Protein AF-A0A4S1CCI1-F1 (afdb_monomer_lite)

Radius of gyration: 16.14 Å; chains: 1; bounding box: 40×16×51 Å

Organism: NCBI:txid2562681

Foldseek 3Di:
DDPVLVVLLVVLLVLLVLLLVLQLVLLLLVLVVPDPDPVSSVVSSVVSNVVSVVVSVVLNVQSVVCSVVVPSVSSVVSVVVSVVSSVVSVVSSVVSVVVVVD

pLDDT: mean 81.43, std 9.74, range [42.25, 92.12]

Structure (mmCIF, N/CA/C/O backbone):
data_AF-A0A4S1CCI1-F1
#
_entry.id   AF-A0A4S1CCI1-F1
#
loop_
_atom_site.group_PDB
_atom_site.id
_atom_site.type_symbol
_atom_site.label_atom_id
_atom_site.label_alt_id
_atom_site.label_comp_id
_atom_site.label_asym_id
_atom_site.label_entity_id
_atom_site.label_seq_id
_atom_site.pdbx_PDB_ins_code
_atom_site.Cartn_x
_atom_site.Cartn_y
_atom_site.Cartn_z
_atom_site.occupancy
_atom_site.B_iso_or_equiv
_atom_site.auth_seq_id
_atom_site.auth_comp_id
_atom_site.auth_asym_id
_atom_site.auth_atom_id
_atom_site.pdbx_PDB_model_num
ATOM 1 N N . MET A 1 1 ? -16.460 -3.282 21.798 1.00 58.75 1 MET A N 1
ATOM 2 C CA . MET A 1 1 ? -15.842 -2.733 20.578 1.00 58.75 1 MET A CA 1
ATOM 3 C C . MET A 1 1 ? -16.761 -3.102 19.439 1.00 58.75 1 MET A C 1
ATOM 5 O O . MET A 1 1 ? -17.102 -4.277 19.337 1.00 58.75 1 MET A O 1
ATOM 9 N N . ASP A 1 2 ? -17.261 -2.116 18.701 1.00 73.75 2 ASP A N 1
ATOM 10 C CA . ASP A 1 2 ? -18.289 -2.345 17.690 1.00 73.75 2 ASP A CA 1
ATOM 11 C C . ASP A 1 2 ? -17.786 -3.296 16.610 1.00 73.75 2 ASP A C 1
ATOM 13 O O . ASP A 1 2 ? -16.742 -3.076 15.997 1.00 73.75 2 ASP A O 1
ATOM 17 N N . GLN A 1 3 ? -18.545 -4.367 16.372 1.00 80.81 3 GLN A N 1
ATOM 18 C CA . GLN A 1 3 ? -18.203 -5.431 15.423 1.00 80.81 3 GLN A CA 1
ATOM 19 C C . GLN A 1 3 ? -17.913 -4.878 14.014 1.00 80.81 3 GLN A C 1
ATOM 21 O O . GLN A 1 3 ? -17.088 -5.413 13.278 1.00 80.81 3 GLN A O 1
ATOM 26 N N . HIS A 1 4 ? -18.536 -3.746 13.681 1.00 81.69 4 HIS A N 1
ATOM 27 C CA . HIS A 1 4 ? -18.295 -2.966 12.472 1.00 81.69 4 HIS A CA 1
ATOM 28 C C . HIS A 1 4 ? -16.840 -2.478 12.327 1.00 81.69 4 HIS A C 1
ATOM 30 O O . HIS A 1 4 ? -16.246 -2.612 11.258 1.00 81.69 4 HIS A O 1
ATOM 36 N N . LEU A 1 5 ? -16.230 -1.962 13.399 1.00 79.38 5 LEU A N 1
ATOM 37 C CA . LEU A 1 5 ? -14.852 -1.455 13.379 1.00 79.38 5 LEU A CA 1
ATOM 38 C C . LEU A 1 5 ? -13.840 -2.584 13.198 1.00 79.38 5 LEU A C 1
ATOM 40 O O . LEU A 1 5 ? -12.844 -2.416 12.498 1.00 79.38 5 LEU A O 1
ATOM 44 N N . THR A 1 6 ? -14.121 -3.756 13.768 1.00 84.69 6 THR A N 1
ATOM 45 C CA . THR A 1 6 ? -13.303 -4.955 13.565 1.00 84.69 6 THR A CA 1
ATOM 46 C C . THR A 1 6 ? -13.323 -5.407 12.104 1.00 84.69 6 THR A C 1
ATOM 48 O O . THR A 1 6 ? -12.275 -5.778 11.574 1.00 84.69 6 THR A O 1
ATOM 51 N N . TYR A 1 7 ? -14.471 -5.325 11.419 1.00 88.62 7 TYR A N 1
ATOM 52 C CA . TYR A 1 7 ? -14.539 -5.627 9.986 1.00 88.62 7 TYR A CA 1
ATOM 53 C C . TYR A 1 7 ? -13.739 -4.635 9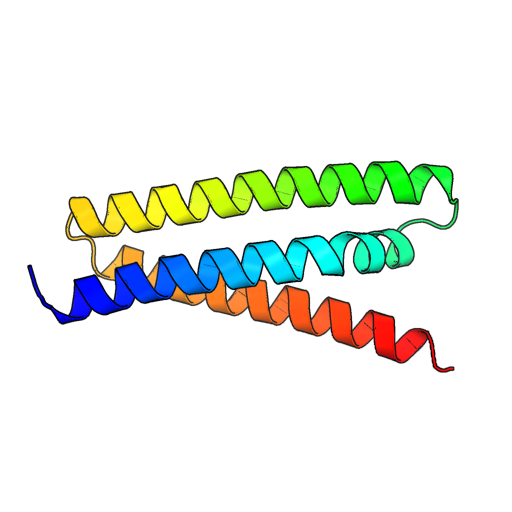.140 1.00 88.62 7 TYR A C 1
ATOM 55 O O . TYR A 1 7 ? -13.010 -5.069 8.251 1.00 88.62 7 TYR A O 1
ATOM 63 N N . ILE A 1 8 ? -13.817 -3.330 9.429 1.00 86.56 8 ILE A N 1
ATOM 64 C CA . ILE A 1 8 ? -13.026 -2.312 8.715 1.00 86.56 8 ILE A CA 1
ATOM 65 C C . ILE A 1 8 ? -11.531 -2.529 8.946 1.00 86.56 8 ILE A C 1
ATOM 67 O O . ILE A 1 8 ? -10.752 -2.525 7.997 1.00 86.56 8 ILE A O 1
ATOM 71 N N . PHE A 1 9 ? -11.126 -2.772 10.191 1.00 87.94 9 PHE A N 1
ATOM 72 C CA . PHE A 1 9 ? -9.734 -3.045 10.532 1.00 87.94 9 PHE A CA 1
ATOM 73 C C . PHE A 1 9 ? -9.184 -4.254 9.764 1.00 87.94 9 PHE A C 1
ATOM 75 O O . PHE A 1 9 ? -8.114 -4.166 9.156 1.00 87.94 9 PHE A O 1
ATOM 82 N N . ALA A 1 10 ? -9.937 -5.360 9.737 1.00 90.75 10 ALA A N 1
ATOM 83 C CA . ALA A 1 10 ? -9.571 -6.551 8.979 1.00 90.75 10 ALA A CA 1
ATOM 84 C C . ALA A 1 10 ? -9.526 -6.270 7.470 1.00 90.75 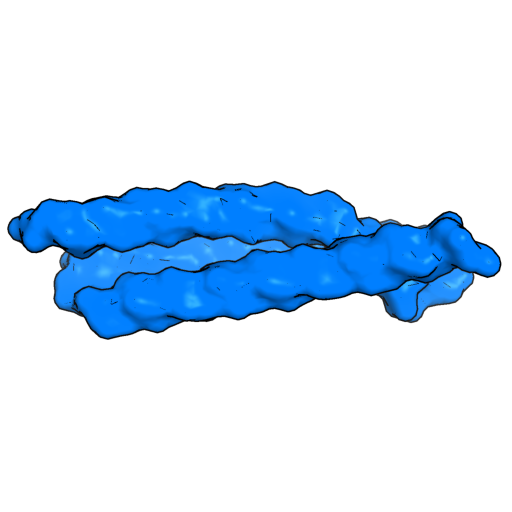10 ALA A C 1
ATOM 86 O O . ALA A 1 10 ? -8.563 -6.649 6.806 1.00 90.75 10 ALA A O 1
ATOM 87 N N . ALA A 1 11 ? -10.520 -5.562 6.927 1.00 90.06 11 ALA A N 1
ATOM 88 C CA . ALA A 1 11 ? -10.547 -5.171 5.520 1.00 90.06 11 ALA A CA 1
ATOM 89 C C . ALA A 1 11 ? -9.323 -4.324 5.141 1.00 90.06 11 ALA A C 1
ATOM 91 O O . ALA A 1 11 ? -8.687 -4.604 4.129 1.00 90.06 11 ALA A O 1
ATOM 92 N N . ASN A 1 12 ? -8.926 -3.365 5.979 1.00 90.06 12 ASN A N 1
ATOM 93 C CA . ASN A 1 12 ? -7.726 -2.553 5.771 1.00 90.06 12 ASN A CA 1
ATOM 94 C C . ASN A 1 12 ? -6.445 -3.385 5.769 1.00 90.06 12 ASN A C 1
ATOM 96 O O . ASN A 1 12 ? -5.544 -3.105 4.979 1.00 90.06 12 ASN A O 1
ATOM 100 N N . ILE A 1 13 ? -6.364 -4.436 6.593 1.00 90.31 13 ILE A N 1
ATOM 101 C CA . ILE A 1 13 ? -5.232 -5.368 6.552 1.00 90.31 13 ILE A CA 1
ATOM 102 C C . ILE A 1 13 ? -5.163 -6.058 5.184 1.00 90.31 13 ILE A C 1
ATOM 104 O O . ILE A 1 13 ? -4.110 -6.061 4.545 1.00 90.31 13 ILE A O 1
ATOM 108 N N . PHE A 1 14 ? -6.284 -6.605 4.705 1.00 92.12 14 PHE A N 1
ATOM 109 C CA . PHE A 1 14 ? -6.340 -7.259 3.395 1.00 92.12 14 PHE A CA 1
ATOM 110 C C . PHE A 1 14 ? -6.030 -6.289 2.252 1.00 92.12 14 PHE A C 1
ATOM 112 O O . PHE A 1 14 ? -5.244 -6.624 1.368 1.00 92.12 14 PHE A O 1
ATOM 119 N N . LEU A 1 15 ? -6.590 -5.079 2.286 1.00 88.19 15 LEU A N 1
ATOM 120 C CA . LEU A 1 15 ? -6.320 -4.035 1.296 1.00 88.19 15 LEU A CA 1
ATOM 121 C C . LEU A 1 15 ? -4.843 -3.653 1.272 1.00 88.19 15 LEU A C 1
ATOM 123 O O . LEU A 1 15 ? -4.271 -3.538 0.196 1.00 88.19 15 LEU A O 1
ATOM 127 N N . THR A 1 16 ? -4.203 -3.547 2.434 1.00 89.75 16 THR A N 1
ATOM 128 C CA . THR A 1 16 ? -2.767 -3.263 2.515 1.00 89.75 16 THR A CA 1
ATOM 129 C C . THR A 1 16 ? -1.929 -4.379 1.882 1.00 89.75 16 THR A C 1
ATOM 131 O O . THR A 1 16 ? -0.940 -4.098 1.210 1.00 89.75 16 THR A O 1
ATOM 134 N N . PHE A 1 17 ? -2.312 -5.653 2.035 1.00 89.12 17 PHE A N 1
ATOM 135 C CA . PHE A 1 17 ? -1.624 -6.751 1.343 1.00 89.12 17 PHE A CA 1
ATOM 136 C C . PHE A 1 17 ? -1.830 -6.716 -0.171 1.00 89.12 17 PHE A C 1
ATOM 138 O O . PHE A 1 17 ? -0.893 -6.993 -0.926 1.00 89.12 17 PHE A O 1
ATOM 145 N N . ILE A 1 18 ? -3.041 -6.382 -0.621 1.00 88.44 18 ILE A N 1
ATOM 146 C CA . ILE A 1 18 ? -3.339 -6.211 -2.045 1.00 88.44 18 ILE A CA 1
ATOM 147 C C . ILE A 1 18 ? -2.486 -5.075 -2.612 1.00 88.44 18 ILE A C 1
ATOM 149 O O . ILE A 1 18 ? -1.824 -5.282 -3.625 1.00 88.44 18 ILE A O 1
ATOM 153 N N . ASP A 1 19 ? -2.437 -3.929 -1.933 1.00 87.56 19 ASP A N 1
ATOM 154 C CA . ASP A 1 19 ? -1.613 -2.778 -2.307 1.00 87.56 19 ASP A CA 1
ATOM 155 C C . ASP A 1 19 ? -0.128 -3.148 -2.403 1.00 87.56 19 ASP A C 1
ATOM 157 O O . ASP A 1 19 ? 0.490 -2.997 -3.455 1.00 87.56 19 ASP A O 1
ATOM 161 N N . ALA A 1 20 ? 0.422 -3.781 -1.363 1.00 87.62 20 ALA A N 1
ATOM 162 C CA . ALA A 1 20 ? 1.808 -4.241 -1.358 1.00 87.62 20 ALA A CA 1
ATOM 163 C C . ALA A 1 20 ? 2.117 -5.179 -2.539 1.00 87.62 20 ALA A C 1
ATOM 165 O O . ALA A 1 20 ? 3.188 -5.112 -3.147 1.00 87.62 20 ALA A O 1
ATOM 166 N N . THR A 1 21 ? 1.173 -6.058 -2.878 1.00 88.75 21 THR A N 1
ATOM 167 C CA . THR A 1 21 ? 1.315 -6.994 -3.996 1.00 88.75 21 THR A CA 1
ATOM 168 C C . THR A 1 21 ? 1.297 -6.248 -5.327 1.00 88.75 21 THR A C 1
ATOM 170 O O . THR A 1 21 ? 2.214 -6.406 -6.135 1.00 88.75 21 THR A O 1
ATOM 173 N N . VAL A 1 22 ? 0.287 -5.406 -5.556 1.00 86.31 22 VAL A N 1
ATOM 174 C CA . VAL A 1 22 ? 0.130 -4.628 -6.793 1.00 86.31 22 VAL A CA 1
ATOM 175 C C . VAL A 1 22 ? 1.327 -3.699 -6.993 1.00 86.31 22 VAL A C 1
ATOM 177 O O . VAL A 1 22 ? 1.941 -3.727 -8.061 1.00 86.31 22 VAL A O 1
ATOM 180 N N . GLY A 1 23 ? 1.728 -2.954 -5.966 1.00 85.38 23 GLY A N 1
ATOM 181 C CA . GLY A 1 23 ? 2.861 -2.037 -6.007 1.00 85.38 23 GLY A CA 1
ATOM 182 C C . GLY A 1 23 ? 4.186 -2.739 -6.296 1.00 85.38 23 GLY A C 1
ATOM 183 O O . GLY A 1 23 ? 5.003 -2.235 -7.071 1.00 85.38 23 GLY A O 1
ATOM 184 N N . TYR A 1 24 ? 4.390 -3.948 -5.766 1.00 85.38 24 TYR A N 1
ATOM 185 C CA . TYR A 1 24 ? 5.595 -4.733 -6.042 1.00 85.38 24 TYR A CA 1
ATOM 186 C C . TYR A 1 24 ? 5.705 -5.144 -7.519 1.00 85.38 24 TYR A C 1
ATOM 188 O O . TYR A 1 24 ? 6.795 -5.065 -8.101 1.00 85.38 24 TYR A O 1
ATOM 196 N N . TYR A 1 25 ? 4.591 -5.552 -8.135 1.00 83.69 25 TYR A N 1
ATOM 197 C CA . TYR A 1 25 ? 4.531 -5.895 -9.562 1.00 83.69 25 TYR A CA 1
ATOM 198 C C . TYR A 1 25 ? 4.516 -4.658 -10.472 1.00 83.69 25 TYR A C 1
ATOM 200 O O . TYR A 1 25 ? 5.008 -4.724 -11.600 1.00 83.69 25 TYR A O 1
ATOM 208 N N . ALA A 1 26 ? 4.011 -3.522 -9.990 1.00 81.56 26 ALA A N 1
ATOM 209 C CA . ALA A 1 26 ? 3.999 -2.258 -10.719 1.00 81.56 26 ALA A CA 1
ATOM 210 C C . ALA A 1 26 ? 5.354 -1.525 -10.692 1.00 81.56 26 ALA A C 1
ATOM 212 O O . ALA A 1 26 ? 5.650 -0.772 -11.618 1.00 81.56 26 ALA A O 1
ATOM 213 N N . ALA A 1 27 ? 6.217 -1.766 -9.700 1.00 79.06 27 ALA A N 1
ATOM 214 C CA . ALA A 1 27 ? 7.541 -1.141 -9.586 1.00 79.06 27 ALA A CA 1
ATOM 215 C C . ALA A 1 27 ? 8.406 -1.181 -10.874 1.00 79.06 27 ALA A C 1
ATOM 217 O O . ALA A 1 27 ? 8.904 -0.126 -11.273 1.00 79.06 27 ALA A O 1
ATOM 218 N N . PRO A 1 28 ? 8.580 -2.323 -11.577 1.00 75.06 28 PRO A N 1
ATOM 219 C CA . PRO A 1 28 ? 9.305 -2.360 -12.855 1.00 75.06 28 PRO A CA 1
ATOM 220 C C . PRO A 1 28 ? 8.613 -1.570 -13.969 1.00 75.06 28 PRO A C 1
ATOM 222 O O . PRO A 1 28 ? 9.284 -0.958 -14.795 1.00 75.06 28 PRO A O 1
ATOM 225 N N . ALA A 1 29 ? 7.280 -1.534 -13.974 1.00 75.69 29 ALA A N 1
ATOM 226 C CA . ALA A 1 29 ? 6.503 -0.767 -14.940 1.00 75.69 29 ALA A CA 1
ATOM 227 C C . ALA A 1 29 ? 6.721 0.748 -14.759 1.00 75.69 29 ALA A C 1
ATOM 229 O O . ALA A 1 29 ? 6.877 1.477 -15.737 1.00 75.69 29 ALA A O 1
ATOM 230 N N . VAL A 1 30 ? 6.793 1.212 -13.508 1.00 72.69 30 VAL A N 1
ATOM 231 C CA . VAL A 1 30 ? 7.111 2.606 -13.161 1.00 72.69 30 VAL A CA 1
ATOM 232 C C . VAL A 1 30 ? 8.561 2.945 -13.508 1.00 72.69 30 VAL A C 1
ATOM 234 O O . VAL A 1 30 ? 8.813 3.993 -14.092 1.00 72.69 30 VAL A O 1
ATOM 237 N N . ALA A 1 31 ? 9.509 2.054 -13.218 1.00 75.38 31 ALA A N 1
ATOM 238 C CA . ALA A 1 31 ? 10.916 2.279 -13.542 1.00 75.38 31 ALA A CA 1
ATOM 239 C C . ALA A 1 31 ? 11.163 2.393 -15.058 1.00 75.38 31 ALA A C 1
ATOM 241 O O . ALA A 1 31 ? 11.901 3.275 -15.484 1.00 75.38 31 ALA A O 1
ATOM 242 N N . LEU A 1 32 ? 10.477 1.585 -15.875 1.00 72.69 32 LEU A N 1
ATOM 243 C CA . LEU A 1 32 ? 10.518 1.673 -17.343 1.00 72.69 32 LEU A CA 1
ATOM 244 C C . LEU A 1 32 ? 9.911 2.968 -17.907 1.00 72.69 32 LEU A C 1
ATOM 246 O O . LEU A 1 32 ? 10.227 3.354 -19.027 1.00 72.69 32 LEU A O 1
ATOM 250 N N . LEU A 1 33 ? 9.014 3.633 -17.172 1.00 71.25 33 LEU A N 1
ATOM 251 C CA . LEU A 1 33 ? 8.475 4.936 -17.580 1.00 71.25 33 LEU A CA 1
ATOM 252 C C . LEU A 1 33 ? 9.441 6.093 -17.300 1.00 71.25 33 LEU A C 1
ATOM 254 O O . LEU A 1 33 ? 9.263 7.159 -17.889 1.00 71.25 33 LEU A O 1
ATOM 258 N N . VAL A 1 34 ? 10.393 5.904 -16.382 1.00 72.19 34 VAL A N 1
ATOM 259 C CA . VAL A 1 34 ? 11.266 6.964 -15.857 1.00 72.19 34 VAL A CA 1
ATOM 260 C C . VAL A 1 34 ? 12.704 6.842 -16.373 1.00 72.19 34 VAL A C 1
ATOM 262 O O . VAL A 1 34 ? 13.328 7.872 -16.598 1.00 72.19 34 VAL A O 1
ATOM 265 N N . GLY A 1 35 ? 13.226 5.628 -16.584 1.00 61.81 35 GLY A N 1
ATOM 266 C CA . GLY A 1 35 ? 14.614 5.398 -17.009 1.00 61.81 35 GLY A CA 1
ATOM 267 C C . GLY A 1 35 ? 14.756 5.029 -18.489 1.00 61.81 35 GLY A C 1
ATOM 268 O O . GLY A 1 35 ? 14.067 4.131 -18.972 1.00 61.81 35 GLY A O 1
ATOM 269 N N . THR A 1 36 ? 15.676 5.695 -19.193 1.00 60.59 36 THR A N 1
ATOM 270 C CA . THR A 1 36 ? 16.118 5.359 -20.564 1.00 60.59 36 THR A CA 1
ATOM 271 C C . THR A 1 36 ? 17.279 4.358 -20.613 1.00 60.59 36 THR A C 1
ATOM 273 O O . THR A 1 36 ? 17.484 3.764 -21.666 1.00 60.59 36 THR A O 1
ATOM 276 N N . ASP A 1 37 ? 17.986 4.126 -19.497 1.00 69.75 37 ASP A N 1
ATOM 277 C CA . ASP A 1 37 ? 19.119 3.190 -19.395 1.00 69.75 37 ASP A CA 1
ATOM 278 C C . ASP A 1 37 ? 18.840 2.024 -18.427 1.00 69.75 37 ASP A C 1
ATOM 280 O O . ASP A 1 37 ? 18.301 2.208 -17.332 1.00 69.75 37 ASP A O 1
ATOM 284 N N . GLU A 1 38 ? 19.242 0.806 -18.813 1.00 67.62 38 GLU A N 1
ATOM 285 C CA . GLU A 1 38 ? 18.969 -0.443 -18.073 1.00 67.62 38 GLU A CA 1
ATOM 286 C C . GLU A 1 38 ? 19.519 -0.438 -16.633 1.00 67.62 38 GLU A C 1
ATOM 288 O O . GLU A 1 38 ? 18.909 -1.015 -15.726 1.00 67.62 38 GLU A O 1
ATOM 293 N N . GLU A 1 39 ? 20.639 0.250 -16.391 1.00 71.75 39 GLU A N 1
ATOM 294 C CA . GLU A 1 39 ? 21.274 0.329 -15.070 1.00 71.75 39 GLU A CA 1
ATOM 295 C C . GLU A 1 39 ? 20.489 1.230 -14.092 1.00 71.75 39 GLU A C 1
ATOM 297 O O . GLU A 1 39 ? 20.382 0.935 -12.893 1.00 71.75 39 GLU A O 1
ATOM 302 N N . GLU A 1 40 ? 19.852 2.292 -14.595 1.00 75.38 40 GLU A N 1
ATOM 303 C CA . GLU A 1 40 ? 19.009 3.188 -13.792 1.00 75.38 40 GLU A CA 1
ATOM 304 C C . GLU A 1 40 ? 17.659 2.556 -13.440 1.00 75.38 40 GLU A C 1
ATOM 306 O O . GLU A 1 40 ? 17.131 2.771 -12.340 1.00 75.38 40 GLU A O 1
ATOM 311 N N . VAL A 1 41 ? 17.115 1.716 -14.327 1.00 77.56 41 VAL A N 1
ATOM 312 C CA . VAL A 1 41 ? 15.865 0.978 -14.089 1.00 77.56 41 VAL A CA 1
ATOM 313 C C . VAL A 1 41 ? 16.002 0.081 -12.858 1.00 77.56 41 VAL A C 1
ATOM 315 O O . VAL A 1 41 ? 15.143 0.120 -11.974 1.00 77.56 41 VAL A O 1
ATOM 318 N N . GLY A 1 42 ? 17.102 -0.669 -12.733 1.00 77.62 42 GLY A N 1
ATOM 319 C CA . GLY A 1 42 ? 17.341 -1.557 -11.590 1.00 77.62 42 GLY A CA 1
ATOM 320 C C . GLY A 1 42 ? 17.362 -0.822 -10.244 1.00 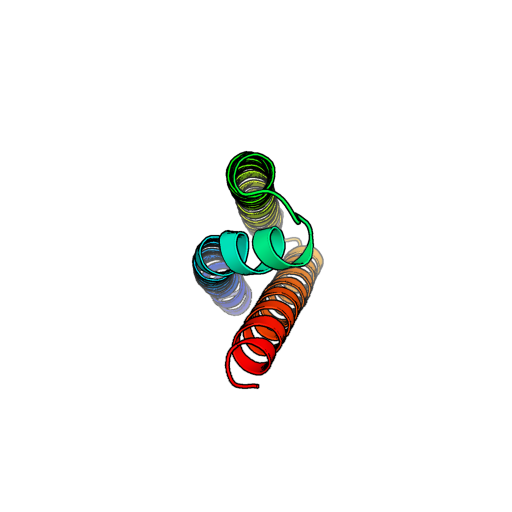77.62 42 GLY A C 1
ATOM 321 O O . GLY A 1 42 ? 16.685 -1.232 -9.295 1.00 77.62 42 GLY A O 1
ATOM 322 N N . ARG A 1 43 ? 18.077 0.309 -10.165 1.00 81.81 43 ARG A N 1
ATOM 323 C CA . ARG A 1 43 ? 18.120 1.157 -8.957 1.00 81.81 43 ARG A CA 1
ATOM 324 C C . ARG A 1 43 ? 16.757 1.762 -8.631 1.00 81.81 43 ARG A C 1
ATOM 326 O O . ARG A 1 43 ? 16.364 1.794 -7.462 1.00 81.81 43 ARG A O 1
ATOM 333 N N . THR A 1 44 ? 16.016 2.183 -9.652 1.00 81.44 44 THR A N 1
ATOM 334 C CA . THR A 1 44 ? 14.685 2.779 -9.498 1.00 81.44 44 THR A CA 1
ATOM 335 C C . THR A 1 44 ? 13.683 1.761 -8.959 1.00 81.44 44 THR A C 1
ATOM 337 O O . THR A 1 44 ? 12.980 2.056 -7.994 1.00 81.44 44 THR A O 1
ATOM 340 N N . VAL A 1 45 ? 13.671 0.528 -9.479 1.00 83.00 45 VAL A N 1
ATOM 341 C CA . VAL A 1 45 ? 12.817 -0.558 -8.961 1.00 83.00 45 VAL A CA 1
ATOM 342 C C . VAL A 1 45 ? 13.096 -0.832 -7.487 1.00 83.00 45 VAL A C 1
ATOM 344 O O . VAL A 1 45 ? 12.163 -0.989 -6.697 1.00 83.00 45 VAL A O 1
ATOM 347 N N . LEU A 1 46 ? 14.372 -0.887 -7.103 1.00 84.44 46 LEU A N 1
ATOM 348 C CA . LEU A 1 46 ? 14.767 -1.172 -5.726 1.00 84.44 46 LEU A CA 1
ATOM 349 C C . LEU A 1 46 ? 14.335 -0.048 -4.773 1.00 84.44 46 LEU A C 1
ATOM 351 O O . LEU A 1 46 ? 13.835 -0.322 -3.682 1.00 84.44 46 LEU A O 1
ATOM 355 N N . SER A 1 47 ? 14.460 1.205 -5.218 1.00 84.31 47 SER A N 1
ATOM 356 C CA . SER A 1 47 ? 13.985 2.381 -4.485 1.00 84.31 47 SER A CA 1
ATOM 357 C C . SER A 1 47 ? 12.462 2.371 -4.313 1.00 84.31 47 SER A C 1
ATOM 359 O O . SER A 1 47 ? 11.972 2.493 -3.190 1.00 84.31 47 SER A O 1
ATOM 361 N N . VAL A 1 48 ? 11.709 2.115 -5.391 1.00 83.94 48 VAL A N 1
ATOM 362 C CA . VAL A 1 48 ? 10.237 2.033 -5.363 1.00 83.94 48 VAL A CA 1
ATOM 363 C C . VAL A 1 48 ? 9.766 0.934 -4.412 1.00 83.94 48 VAL A C 1
ATOM 365 O O . VAL A 1 48 ? 8.901 1.179 -3.577 1.00 83.94 48 VAL A O 1
ATOM 368 N N . ARG A 1 49 ? 10.371 -0.258 -4.463 1.00 86.50 49 ARG A N 1
ATOM 369 C CA . ARG A 1 49 ? 10.033 -1.363 -3.547 1.00 86.50 49 ARG A CA 1
ATOM 370 C C . ARG A 1 49 ? 10.317 -1.020 -2.088 1.00 86.50 49 ARG A C 1
ATOM 372 O O . ARG A 1 49 ? 9.535 -1.377 -1.210 1.00 86.50 49 ARG A O 1
ATOM 379 N N . ARG A 1 50 ? 11.423 -0.323 -1.815 1.00 87.81 50 ARG A N 1
ATOM 380 C CA . ARG A 1 50 ? 11.768 0.105 -0.455 1.00 87.81 50 ARG A CA 1
ATOM 381 C C . ARG A 1 50 ? 10.776 1.139 0.069 1.00 87.81 50 ARG A C 1
ATOM 383 O O . ARG A 1 50 ? 10.375 1.053 1.225 1.00 87.81 50 ARG A O 1
ATOM 390 N N . LEU A 1 51 ? 10.367 2.080 -0.778 1.00 85.75 51 LEU A N 1
ATOM 391 C CA . LEU A 1 51 ? 9.370 3.090 -0.437 1.00 85.75 51 LEU A CA 1
ATOM 392 C C . LEU A 1 51 ? 8.002 2.446 -0.181 1.00 85.75 51 LEU A C 1
ATOM 394 O O . LEU A 1 51 ? 7.400 2.717 0.852 1.00 85.75 51 LEU A O 1
ATOM 398 N N . LEU A 1 52 ? 7.579 1.509 -1.035 1.00 85.88 52 LEU A N 1
ATOM 399 C CA . LEU A 1 52 ? 6.358 0.719 -0.848 1.00 85.88 52 LEU A CA 1
ATOM 400 C C . LEU A 1 52 ? 6.347 0.002 0.512 1.00 85.88 52 LEU A C 1
ATOM 402 O O . LEU A 1 52 ? 5.371 0.076 1.249 1.00 85.88 52 LEU A O 1
ATOM 406 N N . SER A 1 53 ? 7.459 -0.639 0.889 1.00 86.06 53 SER A N 1
ATOM 407 C CA . SER A 1 53 ? 7.573 -1.318 2.187 1.00 86.06 53 SER A CA 1
ATOM 408 C C . SER A 1 53 ? 7.397 -0.363 3.371 1.00 86.06 53 SER A C 1
ATOM 410 O O . SER A 1 53 ? 6.786 -0.734 4.375 1.00 86.06 53 SER A O 1
ATOM 412 N N . TRP A 1 54 ? 7.927 0.859 3.276 1.00 89.50 54 TRP A N 1
ATOM 413 C CA . TRP A 1 54 ? 7.727 1.885 4.300 1.00 89.50 54 TRP A CA 1
ATOM 414 C C . TRP A 1 54 ? 6.274 2.344 4.371 1.00 89.50 54 TRP A C 1
ATOM 416 O O . TRP A 1 54 ? 5.726 2.438 5.467 1.00 89.50 54 TRP A O 1
ATOM 426 N N . VAL A 1 55 ? 5.641 2.573 3.220 1.00 86.62 55 VAL A N 1
ATOM 427 C CA . VAL A 1 55 ? 4.235 2.983 3.128 1.00 86.62 55 VAL A CA 1
ATOM 428 C C . VAL A 1 55 ? 3.310 1.922 3.731 1.00 86.62 55 VAL A C 1
ATOM 430 O O . VAL A 1 55 ? 2.499 2.237 4.598 1.00 86.62 55 VAL A O 1
ATOM 433 N N . VAL A 1 56 ? 3.510 0.649 3.388 1.00 87.81 56 VAL A N 1
ATOM 434 C CA . VAL A 1 56 ? 2.771 -0.489 3.960 1.00 87.81 56 VAL A CA 1
ATOM 435 C C . VAL A 1 56 ? 2.921 -0.553 5.482 1.00 87.81 56 VAL A C 1
ATOM 437 O O . VAL A 1 56 ? 1.942 -0.744 6.204 1.00 87.81 56 VAL A O 1
ATOM 440 N N . THR A 1 57 ? 4.141 -0.352 5.985 1.00 90.31 57 THR A N 1
ATOM 441 C CA . THR A 1 57 ? 4.409 -0.332 7.432 1.00 90.31 57 THR A CA 1
ATOM 442 C C . THR A 1 57 ? 3.657 0.811 8.111 1.00 90.31 57 THR A C 1
ATOM 444 O O . THR A 1 57 ? 3.061 0.621 9.170 1.00 90.31 57 THR A O 1
ATOM 447 N N . LEU A 1 58 ? 3.644 1.988 7.483 1.00 89.19 58 LEU A N 1
ATOM 448 C CA . LEU A 1 58 ? 2.939 3.169 7.964 1.00 89.19 58 LEU A CA 1
ATOM 449 C C . LEU A 1 58 ? 1.420 2.936 8.012 1.00 89.19 58 LEU A C 1
ATOM 451 O O . LEU A 1 58 ? 0.783 3.261 9.013 1.00 89.19 58 LEU A O 1
ATOM 455 N N . TYR A 1 59 ? 0.843 2.332 6.970 1.00 88.19 59 TYR A N 1
ATOM 456 C CA . TYR A 1 59 ? -0.581 1.996 6.928 1.00 88.19 59 TYR A CA 1
ATOM 457 C C . TYR A 1 59 ? -0.963 0.990 8.002 1.00 88.19 59 TYR A C 1
ATOM 459 O O . TYR A 1 59 ? -1.948 1.218 8.701 1.00 88.19 59 TYR A O 1
ATOM 467 N N . MET A 1 60 ? -0.168 -0.061 8.215 1.00 89.56 60 MET A N 1
ATOM 468 C CA . MET A 1 60 ? -0.433 -0.999 9.308 1.00 89.56 60 MET A CA 1
ATOM 469 C C . MET A 1 60 ? -0.297 -0.345 10.676 1.00 89.56 60 MET A C 1
ATOM 471 O O . MET A 1 60 ? -1.128 -0.591 11.547 1.00 89.56 60 MET A O 1
ATOM 475 N N . PHE A 1 61 ? 0.700 0.519 10.866 1.00 90.62 61 PHE A N 1
ATOM 476 C CA . PHE A 1 61 ? 0.855 1.264 12.109 1.00 90.62 61 PHE A CA 1
ATOM 477 C C . PHE A 1 61 ? -0.372 2.136 12.394 1.00 90.62 61 PHE A C 1
ATOM 479 O O . PHE A 1 61 ? -0.942 2.045 13.480 1.00 90.62 61 PHE A O 1
ATOM 486 N N . PHE A 1 62 ? -0.829 2.924 11.416 1.00 88.50 62 PHE A N 1
ATOM 487 C CA . PHE A 1 62 ? -2.018 3.761 11.576 1.00 88.50 62 PHE A CA 1
ATOM 488 C C . PHE A 1 62 ? -3.301 2.949 11.740 1.00 88.50 62 PHE A C 1
ATOM 490 O O . PHE A 1 62 ? -4.122 3.307 12.577 1.00 88.50 62 PHE A O 1
ATOM 497 N N . ASN A 1 63 ? -3.462 1.845 11.010 1.00 89.38 63 ASN A N 1
ATOM 498 C CA . ASN A 1 63 ? -4.623 0.965 11.135 1.00 89.38 63 ASN A CA 1
ATOM 499 C C . ASN A 1 63 ? -4.700 0.351 12.544 1.00 89.38 63 ASN A C 1
ATOM 501 O O . ASN A 1 63 ? -5.758 0.356 13.170 1.00 89.38 63 ASN A O 1
ATOM 505 N N . CYS A 1 64 ? -3.566 -0.113 13.082 1.00 89.44 64 CYS A N 1
ATOM 506 C CA . CYS A 1 64 ? -3.466 -0.601 14.457 1.00 89.44 64 CYS A CA 1
ATOM 507 C C . CYS A 1 64 ? -3.727 0.514 15.472 1.00 89.44 64 CYS A C 1
ATOM 509 O O . CYS A 1 64 ? -4.545 0.332 16.369 1.00 89.44 64 CYS A O 1
ATOM 511 N N . LEU A 1 65 ? -3.080 1.674 15.324 1.00 89.44 65 LEU A N 1
ATOM 512 C CA . LEU A 1 65 ? -3.282 2.818 16.213 1.00 89.44 65 LEU A CA 1
ATOM 513 C C . LEU A 1 65 ? -4.756 3.236 16.249 1.00 89.44 65 LEU A C 1
ATOM 515 O O . LEU A 1 65 ? -5.308 3.442 17.323 1.00 89.44 65 LEU A O 1
ATOM 519 N N . ALA A 1 66 ? -5.407 3.305 15.090 1.00 86.31 66 ALA A N 1
ATOM 520 C CA . ALA A 1 66 ? -6.807 3.682 14.974 1.00 86.31 66 ALA A CA 1
ATOM 521 C C . ALA A 1 66 ? -7.741 2.689 15.674 1.00 86.31 66 ALA A C 1
ATOM 523 O O . ALA A 1 66 ? -8.680 3.103 16.353 1.00 86.31 66 ALA A O 1
ATOM 524 N N . TYR A 1 67 ? -7.468 1.390 15.532 1.00 86.06 67 TYR A N 1
ATOM 525 C CA . TYR A 1 67 ? -8.252 0.339 16.170 1.00 86.06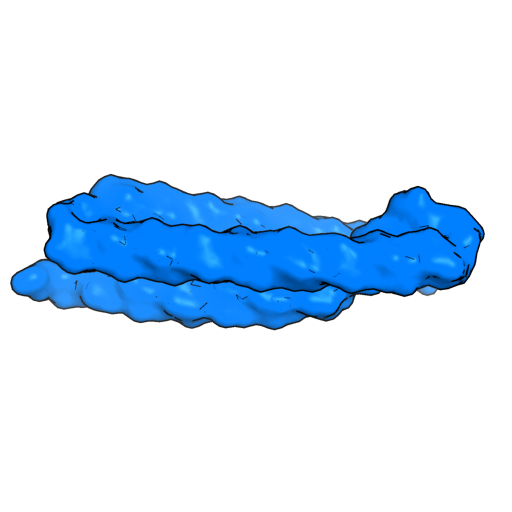 67 TYR A CA 1
ATOM 526 C C . TYR A 1 67 ? -8.074 0.323 17.692 1.00 86.06 67 TYR A C 1
ATOM 528 O O . TYR A 1 67 ? -9.059 0.297 18.424 1.00 86.06 67 TYR A O 1
ATOM 536 N N . PHE A 1 68 ? -6.834 0.387 18.185 1.00 87.38 68 PHE A N 1
ATOM 537 C CA . PHE A 1 68 ? -6.559 0.338 19.625 1.00 87.38 68 PHE A CA 1
ATOM 538 C C . PHE A 1 68 ? -6.912 1.641 20.361 1.00 87.38 68 PHE A C 1
ATOM 540 O O . PHE A 1 68 ? -7.282 1.578 21.530 1.00 87.38 68 PHE A O 1
ATOM 547 N N . ASP A 1 69 ? -6.852 2.800 19.696 1.00 88.75 69 ASP A N 1
ATOM 548 C CA . ASP A 1 69 ? -7.255 4.103 20.258 1.00 88.75 69 ASP A CA 1
ATOM 549 C C . ASP A 1 69 ? -8.750 4.424 20.017 1.00 88.75 69 ASP A C 1
ATOM 551 O O . ASP A 1 69 ? -9.198 5.534 20.298 1.00 88.75 69 ASP A O 1
ATOM 555 N N . ASN A 1 70 ? -9.542 3.480 19.475 1.00 82.00 70 ASN A N 1
ATOM 556 C CA . ASN A 1 70 ? -10.958 3.671 19.100 1.00 82.00 70 ASN A CA 1
ATOM 557 C C . ASN A 1 70 ? -11.208 4.927 18.231 1.00 82.00 70 ASN A C 1
ATOM 559 O O . ASN A 1 70 ? -12.243 5.591 18.318 1.00 82.00 70 ASN A O 1
ATOM 563 N N . ARG A 1 71 ? -10.256 5.278 17.360 1.00 84.44 71 ARG A N 1
ATOM 564 C CA . ARG A 1 71 ? -10.349 6.429 16.451 1.00 84.44 71 ARG A CA 1
ATOM 565 C C . ARG A 1 71 ? -10.994 6.003 15.138 1.00 84.44 71 ARG A C 1
ATOM 567 O O . ARG A 1 71 ? -10.310 5.818 14.132 1.00 84.44 71 ARG A O 1
ATOM 574 N N . GLU A 1 72 ? -12.319 5.907 15.122 1.00 84.38 72 GLU A N 1
ATOM 575 C CA . GLU A 1 72 ? -13.082 5.482 13.936 1.00 84.38 72 GLU A CA 1
ATOM 576 C C . GLU A 1 72 ? -12.766 6.315 12.687 1.00 84.38 72 GLU A C 1
ATOM 578 O O . GLU A 1 72 ? -12.569 5.776 11.600 1.00 84.38 72 GLU A O 1
ATOM 583 N N . TRP A 1 73 ? -12.639 7.635 12.849 1.00 85.00 73 TRP A N 1
ATOM 584 C CA . TRP A 1 73 ? -12.281 8.542 11.756 1.00 85.00 73 TRP A CA 1
ATOM 585 C C . TRP A 1 73 ? -10.954 8.164 11.090 1.00 85.00 73 TRP A C 1
ATOM 587 O O . TRP A 1 73 ? -10.808 8.259 9.872 1.00 85.00 73 TRP A O 1
ATOM 597 N N . LEU A 1 74 ? -9.988 7.708 11.888 1.00 82.44 74 LEU A N 1
ATOM 598 C CA . LEU A 1 74 ? -8.659 7.356 11.411 1.00 82.44 74 LEU A CA 1
ATOM 599 C C . LEU A 1 74 ? -8.693 6.021 10.646 1.00 82.44 74 LEU A C 1
ATOM 601 O O . LEU A 1 74 ? -8.027 5.911 9.624 1.00 82.44 74 LEU A O 1
ATOM 605 N N . LEU A 1 75 ? -9.559 5.072 11.037 1.00 84.69 75 LEU A N 1
ATOM 606 C CA . LEU A 1 75 ? -9.824 3.843 10.271 1.00 84.69 75 LEU A CA 1
ATOM 607 C C . LEU A 1 75 ? -10.416 4.143 8.886 1.00 84.69 75 LEU A C 1
ATOM 609 O O . LEU A 1 75 ? -9.946 3.599 7.883 1.00 84.69 75 LEU A O 1
ATOM 613 N N . TYR A 1 76 ? -11.419 5.024 8.802 1.00 86.38 76 TYR A N 1
ATOM 614 C CA . TYR A 1 76 ? -11.991 5.432 7.513 1.00 86.38 76 TYR A CA 1
ATOM 615 C C . TYR A 1 76 ? -10.982 6.193 6.655 1.00 86.38 76 TYR A C 1
ATOM 617 O O . TYR A 1 76 ? -10.894 5.952 5.452 1.00 86.38 76 TYR A O 1
ATOM 625 N N . PHE A 1 77 ? -10.184 7.067 7.271 1.00 88.12 77 PHE A N 1
ATOM 626 C CA . PHE A 1 77 ? -9.119 7.784 6.582 1.00 88.12 77 PHE A CA 1
ATOM 627 C C . PHE A 1 77 ? -8.085 6.820 5.987 1.00 88.12 77 PHE A C 1
ATOM 629 O O . PHE A 1 77 ? -7.791 6.907 4.797 1.00 88.12 77 PHE A O 1
ATOM 636 N N . THR A 1 78 ? -7.589 5.851 6.763 1.00 85.31 78 THR A N 1
ATOM 637 C CA . THR A 1 78 ? -6.656 4.828 6.264 1.00 85.31 78 THR A CA 1
ATOM 638 C C . THR A 1 78 ? -7.271 4.012 5.126 1.00 85.31 78 THR A C 1
ATOM 640 O O . THR A 1 78 ? -6.601 3.776 4.125 1.00 85.31 78 THR A O 1
ATOM 643 N N . SER A 1 79 ? -8.559 3.664 5.225 1.00 86.12 79 SER A N 1
ATOM 644 C CA . SER A 1 79 ? -9.288 2.955 4.160 1.00 86.12 79 SER A CA 1
ATOM 645 C C . SER A 1 79 ? -9.326 3.761 2.857 1.00 86.12 79 SER A C 1
ATOM 647 O O . SER A 1 79 ? -9.057 3.233 1.779 1.00 86.12 79 SER A O 1
ATOM 649 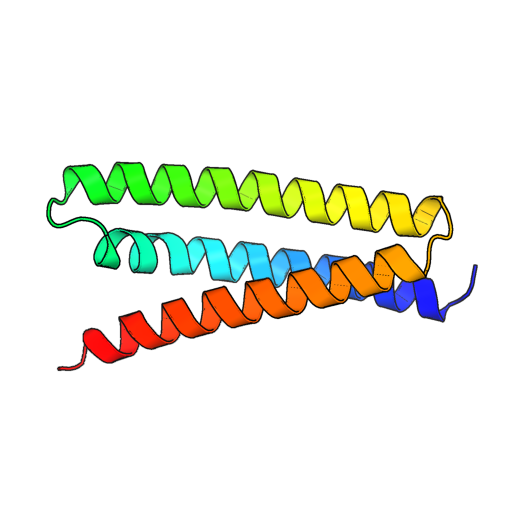N N . ALA A 1 80 ? -9.644 5.057 2.948 1.00 88.06 80 ALA A N 1
ATOM 650 C CA . ALA A 1 80 ? -9.716 5.947 1.794 1.00 88.06 80 ALA A CA 1
ATOM 651 C C . ALA A 1 80 ? -8.344 6.127 1.132 1.00 88.06 80 ALA A C 1
ATOM 653 O O . ALA A 1 80 ? -8.239 6.069 -0.092 1.00 88.06 80 ALA A O 1
ATOM 654 N N . VAL A 1 81 ? -7.290 6.298 1.933 1.00 88.12 81 VAL A N 1
ATOM 655 C CA . VAL A 1 81 ? -5.917 6.426 1.432 1.00 88.12 81 VAL A CA 1
ATOM 656 C C . VAL A 1 81 ? -5.475 5.145 0.719 1.00 88.12 81 VAL A C 1
ATOM 658 O O . VAL A 1 81 ? -4.991 5.232 -0.406 1.00 88.12 81 VAL A O 1
ATOM 661 N N . LEU A 1 82 ? -5.717 3.970 1.311 1.00 86.50 82 LEU A N 1
ATOM 662 C CA . LEU A 1 82 ? -5.438 2.672 0.681 1.00 86.50 82 LEU A CA 1
ATOM 663 C C . LEU A 1 82 ? -6.172 2.513 -0.655 1.00 86.50 82 LEU A C 1
ATOM 665 O O . LEU A 1 82 ? -5.581 2.095 -1.646 1.00 86.50 82 LEU A O 1
ATOM 669 N N . ALA A 1 83 ? -7.456 2.873 -0.711 1.00 87.19 83 ALA A N 1
ATOM 670 C CA . ALA A 1 83 ? -8.237 2.780 -1.942 1.00 87.19 83 ALA A CA 1
ATOM 671 C C . ALA A 1 83 ? -7.679 3.684 -3.056 1.00 87.19 83 ALA A C 1
ATOM 673 O O . ALA A 1 83 ? -7.634 3.276 -4.222 1.00 87.19 83 ALA A O 1
ATOM 674 N N . VAL A 1 84 ? -7.240 4.898 -2.710 1.00 87.75 84 VAL A N 1
ATOM 675 C CA . VAL A 1 84 ? -6.600 5.822 -3.656 1.00 87.75 84 VAL A CA 1
ATOM 676 C C . VAL A 1 84 ? -5.266 5.263 -4.146 1.00 87.75 84 VAL A C 1
ATOM 678 O O . VAL A 1 84 ? -5.028 5.299 -5.353 1.00 87.75 84 VAL A O 1
ATOM 681 N N . ASP A 1 85 ? -4.434 4.714 -3.258 1.00 86.25 85 ASP A N 1
ATOM 682 C CA . ASP A 1 85 ? -3.113 4.188 -3.624 1.00 86.25 85 ASP A CA 1
ATOM 683 C C . ASP A 1 85 ? -3.232 2.977 -4.562 1.00 86.25 85 ASP A C 1
ATOM 685 O O . ASP A 1 85 ? -2.693 2.993 -5.670 1.00 86.25 85 ASP A O 1
ATOM 689 N N . ILE A 1 86 ? -4.097 2.011 -4.227 1.00 84.62 86 ILE A N 1
ATOM 690 C CA . ILE A 1 86 ? -4.402 0.857 -5.090 1.00 84.62 86 ILE A CA 1
ATOM 691 C C . ILE A 1 86 ? -4.907 1.319 -6.462 1.00 84.62 86 ILE A C 1
ATOM 693 O O . ILE A 1 86 ? -4.483 0.801 -7.500 1.00 84.62 86 ILE A O 1
ATOM 697 N N . THR A 1 87 ? -5.807 2.307 -6.494 1.00 86.44 87 THR A N 1
ATOM 698 C CA . THR A 1 87 ? -6.349 2.841 -7.752 1.00 86.44 87 THR A CA 1
ATOM 699 C C . THR A 1 87 ? -5.253 3.509 -8.583 1.00 86.44 87 THR A C 1
ATOM 701 O O . THR A 1 87 ? -5.177 3.286 -9.793 1.00 86.44 87 THR A O 1
ATOM 704 N N . ALA A 1 88 ?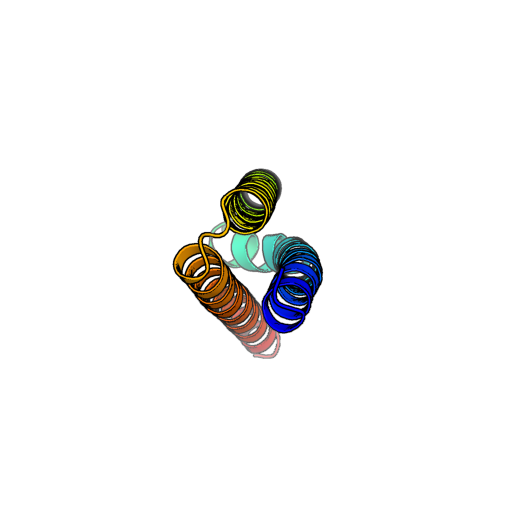 -4.370 4.288 -7.957 1.00 84.75 88 ALA A N 1
ATOM 705 C CA . ALA A 1 88 ? -3.246 4.930 -8.628 1.00 84.75 88 ALA A CA 1
ATOM 706 C C . ALA A 1 88 ? -2.259 3.896 -9.192 1.00 84.75 88 ALA A C 1
ATOM 708 O O . ALA A 1 88 ? -1.906 3.966 -10.374 1.00 84.75 88 ALA A O 1
ATOM 709 N N . GLN A 1 89 ? -1.872 2.898 -8.394 1.00 83.25 89 GLN A N 1
ATOM 710 C CA . GLN A 1 89 ? -0.981 1.814 -8.812 1.00 83.25 89 GLN A CA 1
ATOM 711 C C . GLN A 1 89 ? -1.591 0.993 -9.964 1.00 83.25 89 GLN A C 1
ATOM 713 O O . GLN A 1 89 ? -0.901 0.700 -10.945 1.00 83.25 89 GLN A O 1
ATOM 718 N N . LEU A 1 90 ? -2.899 0.704 -9.924 1.00 83.69 90 LEU A N 1
ATOM 719 C CA . LEU A 1 90 ? -3.626 0.041 -11.015 1.00 83.69 90 LEU A CA 1
ATOM 720 C C . LEU A 1 90 ? -3.658 0.874 -12.302 1.00 83.69 90 LEU A C 1
ATOM 722 O O . LEU A 1 90 ? -3.446 0.334 -13.391 1.00 83.69 90 LEU A O 1
ATOM 726 N N . LEU A 1 91 ? -3.915 2.181 -12.207 1.00 83.19 91 LEU A N 1
ATOM 727 C CA . LEU A 1 91 ? -3.926 3.076 -13.368 1.00 83.19 91 LEU A CA 1
ATOM 728 C C . LEU A 1 91 ? -2.544 3.167 -14.020 1.00 83.19 91 LEU A C 1
ATOM 730 O O . LEU A 1 91 ? -2.442 3.119 -15.250 1.00 83.19 91 LEU A O 1
ATOM 734 N N . LEU A 1 92 ? -1.483 3.252 -13.214 1.00 77.50 92 LEU A N 1
ATOM 735 C CA . LEU A 1 92 ? -0.101 3.229 -13.695 1.00 77.50 92 LEU A CA 1
ATOM 736 C C . LEU A 1 92 ? 0.212 1.909 -14.401 1.00 77.50 92 LEU A C 1
ATOM 738 O O . LEU A 1 92 ? 0.686 1.920 -15.538 1.00 77.50 92 LEU A O 1
ATOM 742 N N . PHE A 1 93 ? -0.129 0.779 -13.782 1.00 76.81 93 PHE A N 1
ATOM 743 C CA . PHE A 1 93 ? 0.082 -0.544 -14.362 1.00 76.81 93 PHE A CA 1
ATOM 744 C C . PHE A 1 93 ? -0.648 -0.711 -15.704 1.00 76.81 93 PHE A C 1
ATOM 746 O O . PHE A 1 93 ? -0.051 -1.110 -16.709 1.00 76.81 93 PHE A O 1
ATOM 753 N N . ARG A 1 94 ? -1.924 -0.310 -15.766 1.00 79.62 94 ARG A N 1
ATOM 754 C CA . ARG A 1 94 ? -2.735 -0.351 -16.990 1.00 79.62 94 ARG A CA 1
ATOM 755 C C . ARG A 1 94 ? -2.165 0.542 -18.095 1.00 79.62 94 ARG A C 1
ATOM 757 O O . ARG A 1 94 ? -2.173 0.145 -19.260 1.00 79.62 94 ARG A O 1
ATOM 764 N N . LYS A 1 95 ? -1.642 1.724 -17.755 1.00 75.94 95 LYS A N 1
ATOM 765 C CA . LYS A 1 95 ? -1.015 2.646 -18.717 1.00 75.94 95 LYS A CA 1
ATOM 766 C C . LYS A 1 95 ? 0.270 2.069 -19.319 1.00 75.94 95 LYS A C 1
ATOM 768 O O . LYS A 1 95 ? 0.525 2.287 -20.501 1.00 75.94 95 LYS A O 1
ATOM 773 N N . VAL A 1 96 ? 1.051 1.318 -18.542 1.00 69.50 96 VAL A N 1
ATOM 774 C CA . VAL A 1 96 ? 2.280 0.670 -19.029 1.00 69.50 96 VAL A CA 1
ATOM 775 C C . VAL A 1 96 ? 1.969 -0.515 -19.938 1.00 69.50 96 VAL A C 1
ATOM 777 O O . VAL A 1 96 ? 2.540 -0.606 -21.023 1.00 69.50 96 VAL A O 1
ATOM 780 N N . ILE A 1 97 ? 1.014 -1.372 -19.562 1.00 64.56 97 ILE A N 1
ATOM 781 C CA . ILE A 1 97 ? 0.567 -2.480 -20.423 1.00 64.56 97 ILE A CA 1
ATOM 782 C C . ILE A 1 97 ? 0.017 -1.952 -21.753 1.00 64.56 97 ILE A C 1
ATOM 784 O O . ILE A 1 97 ? 0.374 -2.467 -22.810 1.00 64.56 97 ILE A O 1
ATOM 788 N N . GLY A 1 98 ? -0.784 -0.882 -21.721 1.00 61.34 98 GLY A N 1
ATOM 789 C CA . GLY A 1 98 ? -1.346 -0.274 -22.930 1.00 61.34 98 GLY A CA 1
ATOM 790 C C . GLY A 1 98 ? -0.309 0.319 -23.893 1.00 61.34 98 GLY A C 1
ATOM 791 O O . GLY A 1 98 ? -0.586 0.417 -25.084 1.00 61.34 98 GLY A O 1
ATOM 792 N N . ARG A 1 99 ? 0.890 0.691 -23.418 1.00 57.28 99 ARG A N 1
ATOM 793 C CA . ARG A 1 99 ? 1.987 1.170 -24.282 1.00 57.28 99 ARG A CA 1
ATOM 794 C C . ARG A 1 99 ? 2.790 0.048 -24.938 1.00 57.28 99 ARG A C 1
ATOM 796 O O . ARG A 1 99 ? 3.403 0.298 -25.962 1.00 57.28 99 ARG A O 1
ATOM 803 N N . ARG A 1 100 ? 2.794 -1.164 -24.374 1.00 51.88 100 ARG A N 1
ATOM 804 C CA . ARG A 1 100 ? 3.584 -2.301 -24.883 1.00 51.88 100 ARG A CA 1
ATOM 805 C C . ARG A 1 100 ? 2.928 -3.032 -26.066 1.00 51.88 100 ARG A C 1
ATOM 807 O O . ARG A 1 100 ? 3.538 -3.937 -26.617 1.00 51.88 100 ARG A O 1
ATOM 814 N N . GLY A 1 101 ? 1.688 -2.671 -26.414 1.00 49.00 101 GLY A N 1
ATOM 815 C CA . GLY A 1 101 ? 0.912 -3.241 -27.526 1.00 49.00 101 GLY A CA 1
ATOM 816 C C . GLY A 1 101 ? 0.750 -2.312 -28.736 1.00 49.00 101 GLY A C 1
ATOM 817 O O . GLY A 1 101 ? -0.173 -2.512 -29.523 1.00 49.00 101 GLY A O 1
ATOM 818 N N . ARG A 1 102 ? 1.587 -1.279 -28.856 1.00 42.25 102 ARG A N 1
ATOM 819 C CA . ARG A 1 102 ? 1.668 -0.376 -30.013 1.00 42.25 102 ARG A CA 1
ATOM 820 C C . ARG A 1 102 ? 3.105 -0.307 -30.521 1.00 42.25 102 ARG A C 1
ATOM 822 O O . ARG A 1 102 ? 3.306 0.424 -31.511 1.00 42.25 102 ARG A O 1
#

Secondary structure (DSSP, 8-state):
--HHHHHHHHHHHHHHHHHHHHHHHHHHHHHHHH-SSHHHHHHHHHHHHHHHHHHHHHHHHHHHHHHHTT-HHHHHHHHHHHHHHHHHHHHHHHHHHHHTT-

Sequence (102 aa):
MDQHLTYIFAANIFLTFIDATVGYYAAPAVALLVGTDEEEVGRTVLSVRRLLSWVVTLYMFFNCLAYFDNREWLLYFTSAVLAVDITAQLLLFRKVIGRRGR